Protein AF-A0A967D8P3-F1 (afdb_monomer_lite)

pLDDT: mean 94.07, std 5.12, range [64.62, 97.75]

Structure (mmCIF, N/CA/C/O backbone):
data_AF-A0A967D8P3-F1
#
_entry.id   AF-A0A967D8P3-F1
#
loop_
_atom_site.group_PDB
_atom_site.id
_atom_site.type_symbol
_atom_site.label_atom_id
_atom_site.label_alt_id
_atom_site.label_comp_id
_atom_site.label_asym_id
_atom_site.label_entity_id
_atom_site.label_seq_id
_atom_site.pdbx_PDB_ins_code
_atom_site.Cartn_x
_atom_site.Cartn_y
_atom_site.Cartn_z
_atom_site.occupancy
_atom_site.B_iso_or_equiv
_atom_site.auth_seq_id
_atom_site.auth_comp_id
_atom_site.auth_asym_id
_atom_site.auth_atom_id
_atom_site.pdbx_PDB_model_num
ATOM 1 N N . MET A 1 1 ? -14.329 -5.866 13.553 1.00 64.62 1 MET A N 1
ATOM 2 C CA . MET A 1 1 ? -14.518 -4.440 13.937 1.00 64.62 1 MET A CA 1
ATOM 3 C C . MET A 1 1 ? -15.110 -3.722 12.731 1.00 64.62 1 MET A C 1
ATOM 5 O O . MET A 1 1 ? -15.382 -4.394 11.745 1.00 64.62 1 MET A O 1
ATOM 9 N N . ALA A 1 2 ? -15.379 -2.416 12.785 1.00 91.50 2 ALA A N 1
ATOM 10 C CA . ALA A 1 2 ? -15.671 -1.687 11.551 1.00 91.50 2 ALA A CA 1
ATOM 11 C C . ALA A 1 2 ? -14.407 -1.647 10.673 1.00 91.50 2 ALA A C 1
ATOM 13 O O . ALA A 1 2 ? -13.299 -1.612 11.210 1.00 91.50 2 ALA A O 1
ATOM 14 N N . ILE A 1 3 ? -14.580 -1.694 9.351 1.00 95.75 3 ILE A N 1
ATOM 15 C CA . ILE A 1 3 ? -13.492 -1.417 8.410 1.00 95.75 3 ILE A CA 1
ATOM 16 C C . ILE A 1 3 ? -13.348 0.100 8.327 1.00 95.75 3 ILE A C 1
ATOM 18 O O . ILE A 1 3 ? -14.325 0.798 8.050 1.00 95.75 3 ILE A O 1
ATOM 22 N N . GLU A 1 4 ? -12.139 0.588 8.565 1.00 96.44 4 GLU A N 1
ATOM 23 C CA . GLU A 1 4 ? -11.762 1.983 8.377 1.00 96.44 4 GLU A CA 1
ATOM 24 C C . GLU A 1 4 ? -11.085 2.115 7.015 1.00 96.44 4 GLU A C 1
ATOM 26 O O . GLU A 1 4 ? -10.243 1.295 6.649 1.00 96.44 4 GLU A O 1
ATOM 31 N N . VAL A 1 5 ? -11.491 3.117 6.237 1.00 96.75 5 VAL A N 1
ATOM 32 C CA . VAL A 1 5 ? -10.941 3.370 4.903 1.00 96.75 5 VAL A CA 1
ATOM 33 C C . VAL A 1 5 ? -10.417 4.793 4.871 1.00 96.75 5 VAL A C 1
ATOM 35 O O . VAL A 1 5 ? -11.172 5.734 5.109 1.00 96.75 5 VAL A O 1
ATOM 38 N N . ASP A 1 6 ? -9.134 4.931 4.563 1.00 95.94 6 ASP A N 1
ATOM 39 C CA . ASP A 1 6 ? -8.448 6.212 4.434 1.00 95.94 6 ASP A CA 1
ATOM 40 C C . ASP A 1 6 ? -7.817 6.323 3.046 1.00 95.94 6 ASP A C 1
ATOM 42 O O . ASP A 1 6 ? -7.392 5.323 2.469 1.00 95.94 6 ASP A O 1
ATOM 46 N N . THR A 1 7 ? -7.784 7.529 2.484 1.00 96.56 7 THR A N 1
ATOM 47 C CA . THR A 1 7 ? -7.103 7.800 1.212 1.00 96.56 7 THR A CA 1
ATOM 48 C C . THR A 1 7 ? -6.126 8.935 1.409 1.00 96.56 7 THR A C 1
ATOM 50 O O . THR A 1 7 ? -6.506 10.019 1.850 1.00 96.56 7 THR A O 1
ATOM 53 N N . LYS A 1 8 ? -4.874 8.686 1.038 1.00 96.00 8 LYS A N 1
ATOM 54 C CA . LYS A 1 8 ? -3.778 9.635 1.197 1.00 96.00 8 LYS A CA 1
ATOM 55 C C . LYS A 1 8 ? -2.946 9.733 -0.069 1.00 96.00 8 LYS A C 1
ATOM 57 O O . LYS A 1 8 ? -2.993 8.858 -0.932 1.00 96.00 8 LYS A O 1
ATOM 62 N N . ASP A 1 9 ? -2.190 10.816 -0.158 1.00 97.19 9 ASP A N 1
ATOM 63 C CA . ASP A 1 9 ? -1.178 10.987 -1.192 1.00 97.19 9 ASP A CA 1
ATOM 64 C C . ASP A 1 9 ? -0.099 9.903 -1.054 1.00 97.19 9 ASP A C 1
ATOM 66 O O . ASP A 1 9 ? 0.300 9.565 0.063 1.00 97.19 9 ASP A O 1
ATOM 70 N N . CYS A 1 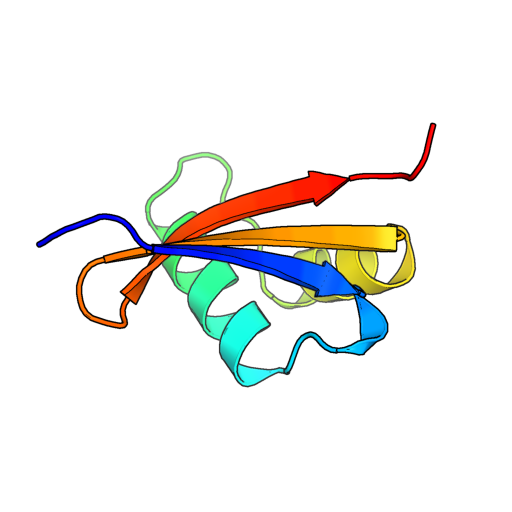10 ? 0.372 9.343 -2.170 1.00 96.62 10 CYS A N 1
ATOM 71 C CA . CYS A 1 10 ? 1.388 8.292 -2.138 1.00 96.62 10 CYS A CA 1
ATOM 72 C C . CYS A 1 10 ? 2.700 8.771 -1.508 1.00 96.62 10 CYS A C 1
ATOM 74 O O . CYS A 1 10 ? 3.393 7.974 -0.881 1.00 96.62 10 CYS A O 1
ATOM 76 N N . THR A 1 11 ? 3.010 10.070 -1.582 1.00 95.00 11 THR A N 1
ATOM 77 C CA . THR A 1 11 ? 4.188 10.648 -0.917 1.00 95.00 11 THR A CA 1
ATOM 78 C C . THR A 1 11 ? 4.078 10.648 0.610 1.00 95.00 11 THR A C 1
ATOM 80 O O . THR A 1 11 ? 5.085 10.814 1.296 1.00 95.00 11 THR A O 1
ATOM 83 N N . ALA A 1 12 ? 2.874 10.440 1.154 1.00 96.62 12 ALA A N 1
ATOM 84 C CA . ALA A 1 12 ? 2.623 10.316 2.586 1.00 96.62 12 ALA A CA 1
ATOM 85 C C . ALA A 1 12 ? 2.687 8.866 3.100 1.00 96.62 12 ALA A C 1
ATOM 87 O O . ALA A 1 12 ? 2.528 8.659 4.304 1.00 96.62 12 ALA A O 1
ATOM 88 N N . LEU A 1 13 ? 2.899 7.870 2.228 1.00 96.2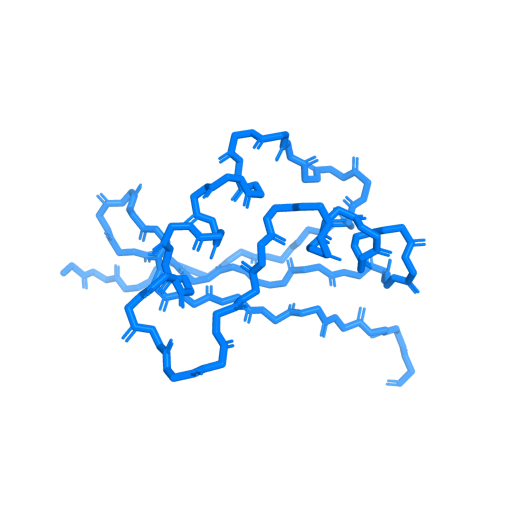5 13 LEU A N 1
ATOM 89 C CA . LEU A 1 13 ? 3.088 6.482 2.650 1.00 96.25 13 LEU A CA 1
ATOM 90 C C . LEU A 1 13 ? 4.439 6.316 3.343 1.00 96.25 13 LEU A C 1
ATOM 92 O O . LEU A 1 13 ? 5.486 6.663 2.800 1.00 96.25 13 LEU A O 1
ATOM 96 N N . SER A 1 14 ? 4.412 5.745 4.542 1.00 95.81 14 SER A N 1
ATOM 97 C CA . SER A 1 14 ? 5.627 5.401 5.275 1.00 95.81 14 SER A CA 1
ATOM 98 C C . SER A 1 14 ? 6.194 4.039 4.860 1.00 95.81 14 SER A C 1
ATOM 100 O O . SER A 1 14 ? 5.465 3.145 4.425 1.00 95.81 14 SER A O 1
ATOM 102 N N . ASP A 1 15 ? 7.494 3.836 5.091 1.00 95.50 15 ASP A N 1
ATOM 103 C CA . ASP A 1 15 ? 8.147 2.531 4.899 1.00 95.50 15 ASP A CA 1
ATOM 104 C C . ASP A 1 15 ? 7.471 1.415 5.714 1.00 95.50 15 ASP A C 1
ATOM 106 O O . ASP A 1 15 ? 7.402 0.269 5.272 1.00 95.50 15 ASP A O 1
ATOM 110 N N . ALA A 1 16 ? 6.942 1.751 6.897 1.00 95.62 16 ALA A N 1
ATOM 111 C CA . ALA A 1 16 ? 6.225 0.812 7.754 1.00 95.62 16 ALA A CA 1
ATOM 112 C C . ALA A 1 16 ? 4.895 0.365 7.128 1.00 95.62 16 ALA A C 1
ATOM 114 O O . ALA A 1 16 ? 4.587 -0.824 7.135 1.00 95.62 16 ALA A O 1
ATOM 115 N N . GLU A 1 17 ? 4.137 1.295 6.544 1.00 95.62 17 GLU A N 1
ATOM 116 C CA . GLU A 1 17 ? 2.898 0.968 5.831 1.00 95.62 17 GLU A CA 1
ATOM 117 C C . GLU A 1 17 ? 3.178 0.120 4.587 1.00 95.62 17 GLU A C 1
ATOM 119 O O . GLU A 1 17 ? 2.483 -0.863 4.346 1.00 95.62 17 GLU A O 1
ATOM 124 N N . LEU A 1 18 ? 4.223 0.446 3.819 1.00 96.56 18 LEU A N 1
ATOM 125 C CA . LEU A 1 18 ? 4.617 -0.343 2.647 1.00 96.56 18 LEU A CA 1
ATOM 126 C C . LEU A 1 18 ? 5.066 -1.762 3.026 1.00 96.56 18 LEU A C 1
ATOM 128 O O . LEU A 1 18 ? 4.765 -2.712 2.301 1.00 96.56 18 LEU A O 1
ATOM 132 N N . ALA A 1 19 ? 5.764 -1.921 4.154 1.00 96.69 19 ALA A N 1
ATOM 133 C CA . ALA A 1 19 ? 6.128 -3.233 4.680 1.00 96.69 19 ALA A CA 1
ATOM 134 C C . ALA A 1 19 ? 4.885 -4.040 5.087 1.00 96.69 19 ALA A C 1
ATOM 136 O O . ALA A 1 19 ? 4.759 -5.195 4.694 1.00 96.69 19 ALA A O 1
ATOM 137 N N . GLU A 1 20 ? 3.925 -3.424 5.781 1.00 96.12 20 GLU A N 1
ATOM 138 C CA . GLU A 1 20 ? 2.674 -4.091 6.163 1.00 96.12 20 GLU A CA 1
ATOM 139 C C . GLU A 1 20 ? 1.831 -4.498 4.938 1.00 96.12 20 GLU A C 1
ATOM 141 O O . GLU A 1 20 ? 1.248 -5.583 4.902 1.00 96.12 20 GLU A O 1
ATOM 146 N N . MET A 1 21 ? 1.799 -3.665 3.894 1.00 96.0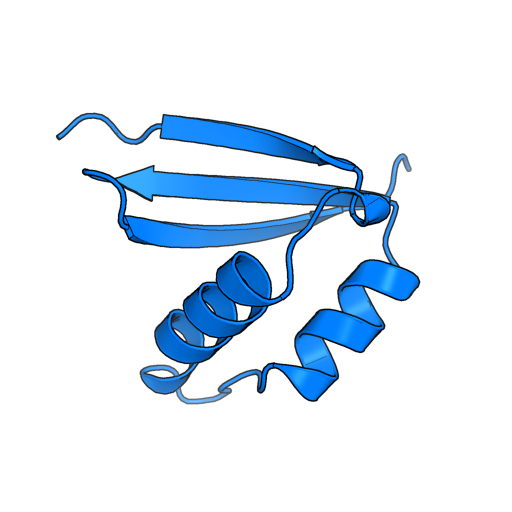6 21 MET A N 1
ATOM 147 C CA . MET A 1 21 ? 1.157 -4.001 2.617 1.00 96.06 21 MET A CA 1
ATOM 148 C C . MET A 1 21 ? 1.835 -5.188 1.920 1.00 96.06 21 MET A C 1
ATOM 150 O O . MET A 1 21 ? 1.148 -6.030 1.338 1.00 96.06 21 MET A O 1
ATOM 154 N N . ALA A 1 22 ? 3.167 -5.270 1.978 1.00 96.38 22 ALA A N 1
ATOM 155 C CA . ALA A 1 22 ? 3.921 -6.400 1.443 1.00 96.38 22 ALA A CA 1
ATOM 156 C C . ALA A 1 22 ? 3.644 -7.686 2.237 1.00 96.38 22 ALA A C 1
ATOM 158 O O . ALA A 1 22 ? 3.404 -8.731 1.633 1.00 96.38 22 ALA A O 1
ATOM 159 N N . ASP A 1 23 ? 3.590 -7.597 3.569 1.00 95.31 23 ASP A N 1
ATOM 160 C CA . ASP A 1 23 ? 3.225 -8.714 4.444 1.00 95.31 23 ASP A CA 1
ATOM 161 C C . ASP A 1 23 ? 1.813 -9.229 4.128 1.00 95.31 23 ASP A C 1
ATOM 163 O O . ASP A 1 23 ? 1.608 -10.436 4.018 1.00 95.31 23 ASP A O 1
ATOM 167 N N . LEU A 1 24 ? 0.846 -8.333 3.887 1.00 94.81 24 LEU A N 1
ATOM 168 C CA . LEU A 1 24 ? -0.494 -8.715 3.424 1.00 94.81 24 LEU A CA 1
ATOM 169 C C . LEU A 1 24 ? -0.449 -9.466 2.082 1.00 94.81 24 LEU A C 1
ATOM 171 O O . LEU A 1 24 ? -1.220 -10.401 1.861 1.00 94.81 24 LEU A O 1
ATOM 175 N N . CYS A 1 25 ? 0.436 -9.060 1.171 1.00 94.44 25 CYS A N 1
ATOM 176 C CA . CYS A 1 25 ? 0.567 -9.697 -0.135 1.00 94.44 25 CYS A CA 1
ATOM 177 C C . CYS A 1 25 ? 1.283 -11.052 -0.078 1.00 94.44 25 CYS A C 1
ATOM 179 O O . CYS A 1 25 ? 1.090 -11.854 -0.995 1.00 94.44 25 CYS A O 1
ATOM 181 N N . ALA A 1 26 ? 2.084 -11.319 0.960 1.00 93.56 26 ALA A N 1
ATOM 182 C CA . ALA A 1 26 ? 2.880 -12.540 1.098 1.00 93.56 26 ALA A CA 1
ATOM 183 C C . ALA A 1 26 ? 2.027 -13.821 1.107 1.00 93.56 26 ALA A C 1
ATOM 185 O O . ALA A 1 26 ? 2.479 -14.867 0.642 1.00 93.56 26 ALA A O 1
ATOM 186 N N . ASP A 1 27 ? 0.774 -13.724 1.558 1.00 86.62 27 ASP A N 1
ATOM 187 C CA . ASP A 1 27 ? -0.184 -14.835 1.566 1.00 86.62 27 ASP A CA 1
ATOM 188 C C . ASP A 1 27 ? -0.844 -15.087 0.191 1.00 86.62 27 ASP A C 1
ATOM 190 O O . ASP A 1 27 ? -1.616 -16.037 0.024 1.00 86.62 27 ASP A O 1
ATOM 194 N N . SER A 1 28 ? -0.566 -14.251 -0.816 1.00 86.25 28 SER A N 1
ATOM 195 C CA . SER A 1 28 ? -1.153 -14.350 -2.156 1.00 86.25 28 SER A CA 1
ATOM 196 C C . SER A 1 28 ? -0.234 -15.061 -3.157 1.00 86.25 28 SER A C 1
ATOM 198 O O . SER A 1 28 ? 0.989 -15.004 -3.077 1.00 86.25 28 SER A O 1
ATOM 200 N N . THR A 1 29 ? -0.821 -15.699 -4.176 1.00 86.12 29 THR A N 1
ATOM 201 C CA . THR A 1 29 ? -0.063 -16.376 -5.249 1.00 86.12 29 THR A CA 1
ATOM 202 C C . THR A 1 29 ? 0.808 -15.417 -6.073 1.00 86.12 29 THR A C 1
ATOM 204 O O . THR A 1 29 ? 1.780 -15.852 -6.682 1.00 86.12 29 THR A O 1
ATOM 207 N N . ASN A 1 30 ? 0.477 -14.122 -6.077 1.00 83.56 30 ASN A N 1
ATOM 208 C CA . ASN A 1 30 ? 1.210 -13.066 -6.772 1.00 83.56 30 ASN A CA 1
ATOM 209 C C . ASN A 1 30 ? 1.652 -12.002 -5.759 1.00 83.56 30 ASN A C 1
ATOM 211 O O . ASN A 1 30 ? 1.201 -10.859 -5.816 1.00 83.56 30 ASN A O 1
ATOM 215 N N . ALA A 1 31 ? 2.491 -12.406 -4.804 1.00 90.56 31 ALA A N 1
ATOM 216 C CA . ALA A 1 31 ? 2.961 -11.521 -3.751 1.00 90.56 31 ALA A CA 1
ATOM 217 C C . ALA A 1 31 ? 3.745 -10.328 -4.320 1.00 90.56 31 ALA A C 1
ATOM 219 O O . ALA A 1 31 ? 4.702 -10.491 -5.081 1.00 90.56 31 ALA A O 1
ATOM 220 N N . PHE A 1 32 ? 3.345 -9.122 -3.922 1.00 94.62 32 PHE A N 1
ATOM 221 C CA . PHE A 1 32 ? 4.088 -7.899 -4.181 1.00 94.62 32 PHE A CA 1
ATOM 222 C C . PHE A 1 32 ? 5.046 -7.626 -3.025 1.00 94.62 32 PHE A C 1
ATOM 224 O O . PHE A 1 32 ? 4.627 -7.454 -1.884 1.00 94.62 32 PHE A O 1
ATOM 231 N N . GLU A 1 33 ? 6.339 -7.563 -3.329 1.00 95.62 33 GLU A N 1
ATOM 232 C CA . GLU A 1 33 ? 7.355 -7.203 -2.342 1.00 95.62 33 GLU A CA 1
ATOM 233 C C . GLU A 1 33 ? 7.389 -5.689 -2.099 1.00 95.62 33 GLU A C 1
ATOM 235 O O . GLU A 1 33 ? 7.064 -4.889 -2.984 1.00 95.62 33 GLU A O 1
ATOM 240 N N . VAL A 1 34 ? 7.883 -5.283 -0.925 1.00 96.38 34 VAL A N 1
ATOM 241 C CA . VAL A 1 34 ? 7.992 -3.870 -0.516 1.00 96.38 34 VAL A CA 1
ATOM 242 C C . VAL A 1 34 ? 8.714 -3.002 -1.554 1.00 96.38 34 VAL A C 1
ATOM 244 O O . VAL A 1 34 ? 8.300 -1.878 -1.822 1.00 96.38 34 VAL A O 1
ATOM 247 N N . GLY A 1 35 ? 9.744 -3.538 -2.222 1.00 96.06 35 GLY A N 1
ATOM 248 C CA . GLY A 1 35 ? 10.479 -2.815 -3.262 1.00 96.06 35 GLY A CA 1
ATOM 249 C C . GLY A 1 35 ? 9.653 -2.553 -4.526 1.00 96.06 35 GLY A C 1
ATOM 250 O O . GLY A 1 35 ? 9.868 -1.550 -5.206 1.00 96.06 35 GLY A O 1
ATOM 251 N N . MET A 1 36 ? 8.694 -3.424 -4.850 1.00 95.75 36 MET A N 1
ATOM 252 C CA . MET A 1 36 ? 7.751 -3.185 -5.941 1.00 95.75 36 MET A CA 1
ATOM 253 C C . MET A 1 36 ? 6.695 -2.159 -5.531 1.00 95.75 36 MET A C 1
ATOM 255 O O . MET A 1 36 ? 6.423 -1.245 -6.305 1.00 95.75 36 MET A O 1
ATOM 259 N N . LEU A 1 37 ? 6.148 -2.280 -4.319 1.00 96.56 37 LEU A N 1
ATOM 260 C CA . LEU A 1 37 ? 5.153 -1.346 -3.786 1.00 96.56 37 LEU A CA 1
ATOM 261 C C . LEU A 1 37 ? 5.712 0.076 -3.649 1.00 96.56 37 LEU A C 1
ATOM 263 O O . LEU A 1 37 ? 5.042 1.023 -4.041 1.00 96.56 37 LEU A O 1
ATOM 267 N N . SER A 1 38 ? 6.960 0.223 -3.199 1.00 96.50 38 SER A N 1
ATOM 268 C CA . SER A 1 38 ? 7.661 1.512 -3.132 1.00 96.50 38 SER A CA 1
ATOM 269 C C . SER A 1 38 ? 7.747 2.184 -4.509 1.00 96.50 38 SER A C 1
ATOM 271 O O . SER A 1 38 ? 7.362 3.339 -4.650 1.00 96.50 38 SER A O 1
ATOM 273 N N . LYS A 1 39 ? 8.106 1.435 -5.561 1.00 96.81 39 LYS A N 1
ATOM 274 C CA . LYS A 1 39 ? 8.092 1.959 -6.939 1.00 96.81 39 LYS A CA 1
ATOM 275 C C . LYS A 1 39 ? 6.694 2.344 -7.420 1.00 96.81 39 LYS A C 1
ATOM 277 O O . LYS A 1 39 ? 6.559 3.259 -8.224 1.00 96.81 39 LYS A O 1
ATOM 282 N N . GLN A 1 40 ? 5.652 1.630 -6.984 1.00 96.19 40 GLN A N 1
ATOM 283 C CA . GLN A 1 40 ? 4.278 2.023 -7.303 1.00 96.19 40 GLN A CA 1
ATOM 284 C C . GLN A 1 40 ? 3.885 3.303 -6.555 1.00 96.19 40 GLN A C 1
ATOM 286 O O . GLN A 1 40 ? 3.297 4.186 -7.165 1.00 96.19 40 GLN A O 1
ATOM 291 N N . ALA A 1 41 ? 4.281 3.479 -5.296 1.00 95.81 41 ALA A N 1
ATOM 292 C CA . ALA A 1 41 ? 4.051 4.735 -4.582 1.00 95.81 41 ALA A CA 1
ATOM 293 C C . ALA A 1 41 ? 4.709 5.946 -5.281 1.00 95.81 41 ALA A C 1
ATOM 295 O O . ALA A 1 41 ? 4.174 7.045 -5.225 1.00 95.81 41 ALA A O 1
ATOM 296 N N . GLU A 1 42 ? 5.822 5.753 -5.997 1.00 95.06 42 GLU A N 1
ATOM 297 C CA . GLU A 1 42 ? 6.444 6.805 -6.821 1.00 95.06 42 GLU A CA 1
ATOM 298 C C . GLU A 1 42 ? 5.729 7.052 -8.163 1.00 95.06 42 GLU A C 1
ATOM 300 O O . GLU A 1 42 ? 5.862 8.126 -8.749 1.00 95.06 42 GLU A O 1
ATOM 305 N N . ALA A 1 43 ? 5.007 6.056 -8.685 1.00 94.94 43 ALA A N 1
ATOM 306 C CA . ALA A 1 43 ? 4.365 6.107 -10.000 1.00 94.94 43 ALA A CA 1
ATOM 307 C C . ALA A 1 43 ? 2.884 6.527 -9.954 1.00 94.94 43 ALA A C 1
ATOM 309 O O . ALA A 1 43 ? 2.340 6.958 -10.972 1.00 94.94 43 ALA A O 1
ATOM 310 N N . TRP A 1 44 ? 2.231 6.382 -8.801 1.00 95.56 44 TRP A N 1
ATOM 311 C CA . TRP A 1 44 ? 0.809 6.659 -8.592 1.00 95.56 44 TRP A CA 1
ATOM 312 C C . TRP A 1 44 ? 0.603 7.904 -7.716 1.00 95.56 44 TRP A C 1
ATOM 314 O O . TRP A 1 44 ? 1.540 8.405 -7.101 1.00 95.56 44 TRP A O 1
ATOM 324 N N . VAL A 1 45 ? -0.625 8.439 -7.681 1.00 96.88 45 VAL A N 1
ATOM 325 C CA . VAL A 1 45 ? -0.916 9.705 -6.979 1.00 96.88 45 VAL A CA 1
ATOM 326 C C . VAL A 1 45 ? -1.481 9.454 -5.588 1.00 96.88 45 VAL A C 1
ATOM 328 O O . VAL A 1 45 ? -0.995 10.001 -4.604 1.00 96.88 45 VAL A O 1
ATOM 331 N N . LEU A 1 46 ? -2.491 8.595 -5.486 1.00 97.31 46 LEU A N 1
ATOM 332 C CA . LEU A 1 46 ? -3.193 8.313 -4.240 1.00 97.31 46 LEU A CA 1
ATOM 333 C C . LEU A 1 46 ? -3.110 6.828 -3.891 1.00 97.31 46 LEU A C 1
ATOM 335 O O . LEU A 1 46 ? -3.023 5.966 -4.767 1.00 97.31 46 LEU A O 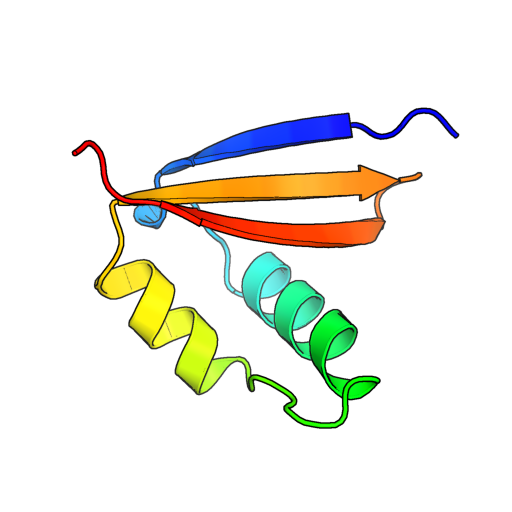1
ATOM 339 N N . CYS A 1 47 ? -3.181 6.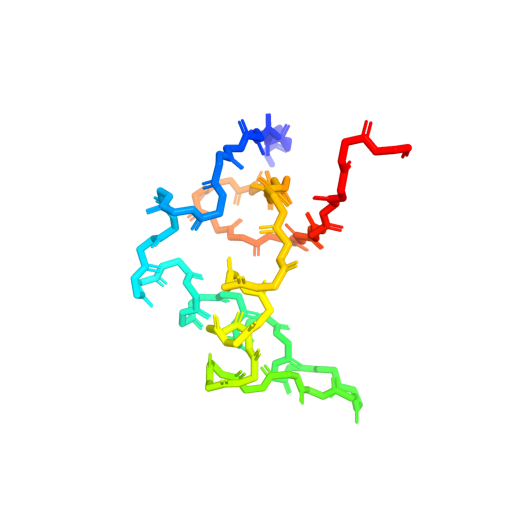540 -2.597 1.00 97.75 47 CYS A N 1
ATOM 340 C CA . CYS A 1 47 ? -3.341 5.197 -2.072 1.00 97.75 47 CYS A CA 1
ATOM 341 C C . CYS A 1 47 ? -4.510 5.176 -1.088 1.00 97.75 47 CYS A C 1
ATOM 343 O O . CYS A 1 47 ? -4.522 5.908 -0.093 1.00 97.75 47 CYS A O 1
ATOM 345 N N . THR A 1 48 ? -5.501 4.337 -1.379 1.00 97.44 48 THR A N 1
ATOM 346 C CA . THR A 1 48 ? -6.591 4.024 -0.458 1.00 97.44 48 THR A CA 1
ATOM 347 C C . THR A 1 48 ? -6.223 2.779 0.330 1.00 97.44 48 THR A C 1
ATOM 349 O O . THR A 1 48 ? -5.919 1.748 -0.265 1.00 97.44 48 THR A O 1
ATOM 352 N N . VAL A 1 49 ? -6.291 2.852 1.656 1.00 97.19 49 VAL A N 1
ATOM 353 C CA . VAL A 1 49 ? -5.974 1.750 2.567 1.00 97.19 49 VAL A CA 1
ATOM 354 C C . VAL A 1 49 ? -7.210 1.412 3.388 1.00 97.19 49 VAL A C 1
ATOM 356 O O . VAL A 1 49 ? -7.817 2.286 4.005 1.00 97.19 49 VAL A O 1
ATOM 359 N N . ALA A 1 50 ? -7.576 0.134 3.396 1.00 97.19 50 ALA A N 1
ATOM 360 C CA . ALA A 1 50 ? -8.610 -0.413 4.258 1.00 97.19 50 ALA A CA 1
ATOM 361 C C . ALA A 1 50 ? -7.951 -1.157 5.422 1.00 97.19 50 ALA A C 1
ATOM 363 O O . ALA A 1 50 ? -7.149 -2.071 5.205 1.00 97.19 50 ALA A O 1
ATOM 364 N N . SER A 1 51 ? -8.310 -0.804 6.652 1.00 95.12 51 SER A N 1
ATOM 365 C CA . SER A 1 51 ? -7.805 -1.443 7.864 1.00 95.12 51 SER A CA 1
ATOM 366 C C . SER A 1 51 ? -8.942 -1.921 8.766 1.00 95.12 51 SER A C 1
ATOM 368 O O . SER A 1 51 ? -10.059 -1.406 8.751 1.00 95.12 51 SER A O 1
ATOM 370 N N . GLU A 1 52 ? -8.678 -2.967 9.544 1.00 96.25 52 GLU A N 1
ATOM 371 C CA . GLU A 1 52 ? -9.600 -3.473 10.557 1.00 96.25 52 GLU A CA 1
ATOM 372 C C . GLU A 1 52 ? -8.824 -3.720 11.851 1.00 96.25 52 GLU A C 1
ATOM 374 O O . GLU A 1 52 ? -7.941 -4.577 11.900 1.00 96.25 52 GLU A O 1
ATOM 379 N N . GLY A 1 53 ? -9.155 -2.981 12.914 1.00 92.62 53 GLY A N 1
ATOM 380 C CA . GLY A 1 53 ? -8.483 -3.128 14.208 1.00 92.62 53 GLY A CA 1
ATOM 381 C C . GLY A 1 53 ? -6.988 -2.802 14.152 1.00 92.62 53 GLY A C 1
ATOM 382 O O . GLY A 1 53 ? -6.192 -3.474 14.805 1.00 92.62 53 GLY A O 1
ATOM 383 N N . GLY A 1 54 ? -6.614 -1.807 13.339 1.00 88.94 54 GLY A N 1
ATOM 384 C CA . GLY A 1 54 ? -5.230 -1.362 13.172 1.00 88.94 54 GLY A CA 1
ATOM 385 C C . GLY A 1 54 ? -4.360 -2.253 12.282 1.00 88.94 54 GLY A C 1
ATOM 386 O O . GLY A 1 54 ? -3.157 -2.039 12.254 1.00 88.94 54 GLY A O 1
ATOM 387 N N . LYS A 1 55 ? -4.938 -3.239 11.581 1.00 92.81 55 LYS A N 1
ATOM 388 C CA . LYS A 1 55 ? -4.233 -4.061 10.585 1.00 92.81 55 LYS A CA 1
ATOM 389 C C . LYS A 1 55 ? -4.733 -3.777 9.182 1.00 92.81 55 LYS A C 1
ATOM 391 O O . LYS A 1 55 ? -5.950 -3.753 8.973 1.00 92.81 55 LYS A O 1
ATOM 396 N N . VAL A 1 56 ? -3.827 -3.645 8.222 1.00 95.25 56 VAL A N 1
ATOM 397 C CA . VAL A 1 56 ? -4.166 -3.491 6.805 1.00 95.25 56 VAL A CA 1
ATOM 398 C C . VAL A 1 56 ? -4.840 -4.767 6.292 1.00 95.25 56 VAL A C 1
ATOM 400 O O . VAL A 1 56 ? -4.390 -5.890 6.517 1.00 95.25 56 VAL A O 1
ATOM 403 N 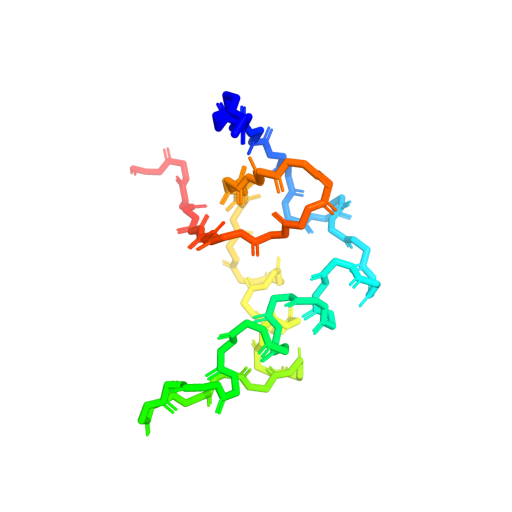N . ARG A 1 57 ? -5.980 -4.589 5.623 1.00 95.31 57 ARG A N 1
ATOM 404 C CA . ARG A 1 57 ? -6.783 -5.658 5.005 1.00 95.31 57 ARG A CA 1
ATOM 405 C C . ARG A 1 57 ? -6.820 -5.563 3.487 1.00 95.31 57 ARG A C 1
ATOM 407 O O . ARG A 1 57 ? -7.157 -6.540 2.826 1.00 95.31 57 ARG A O 1
ATOM 414 N N . GLY A 1 58 ? -6.495 -4.398 2.945 1.00 95.56 58 GLY A N 1
ATOM 415 C CA . GLY A 1 58 ? -6.423 -4.160 1.516 1.00 95.56 58 GLY A CA 1
ATOM 416 C C . GLY A 1 58 ? -5.934 -2.752 1.230 1.00 95.56 58 GLY A C 1
ATOM 417 O O . GLY A 1 58 ? -6.021 -1.865 2.079 1.00 95.56 58 GLY A O 1
ATOM 418 N N . PHE A 1 59 ? -5.430 -2.557 0.022 1.00 96.88 59 PHE A N 1
ATOM 419 C CA . PHE A 1 59 ? -5.019 -1.255 -0.470 1.00 96.88 59 PHE A CA 1
ATOM 420 C C . PHE A 1 59 ? -5.224 -1.178 -1.983 1.00 96.88 59 PHE A C 1
ATOM 422 O O . PHE A 1 59 ? -5.300 -2.203 -2.664 1.00 96.88 59 PHE A O 1
ATOM 429 N N . SER A 1 60 ? -5.323 0.039 -2.504 1.00 96.50 60 SER A N 1
ATOM 430 C CA . SER A 1 60 ? -5.374 0.308 -3.937 1.00 96.50 60 SER A CA 1
ATOM 431 C C . SER A 1 60 ? -4.629 1.594 -4.237 1.00 96.50 60 SER A C 1
ATOM 433 O O . SER A 1 60 ? -4.938 2.635 -3.660 1.00 96.50 60 SER A O 1
ATOM 435 N N . PHE A 1 61 ? -3.700 1.527 -5.184 1.00 96.50 61 PHE A N 1
ATOM 436 C CA . PHE A 1 61 ? -3.144 2.718 -5.811 1.00 96.50 61 PHE A CA 1
ATOM 437 C C . PHE A 1 61 ? -4.129 3.250 -6.855 1.00 96.50 61 PHE A C 1
ATOM 439 O O . PHE A 1 61 ? -4.794 2.468 -7.541 1.00 96.50 61 PHE A O 1
ATOM 446 N N . CYS A 1 62 ? -4.248 4.568 -6.961 1.00 93.81 62 CYS A N 1
ATOM 447 C CA . CYS A 1 62 ? -5.092 5.224 -7.951 1.00 93.81 62 CYS A CA 1
ATOM 448 C C . CYS A 1 62 ? -4.458 6.521 -8.471 1.00 93.81 62 CYS A C 1
ATOM 450 O O . CYS A 1 62 ? -3.670 7.194 -7.798 1.00 93.81 62 CYS A O 1
ATOM 452 N N . THR A 1 63 ? -4.748 6.823 -9.735 1.00 91.69 63 THR A N 1
ATOM 453 C CA . THR A 1 63 ? -4.457 8.116 -10.357 1.00 91.69 63 THR A CA 1
ATOM 454 C C . THR A 1 63 ? -5.657 9.047 -10.157 1.00 91.69 63 THR A C 1
ATOM 456 O O . THR A 1 63 ? -6.692 8.638 -9.634 1.00 91.69 63 THR A O 1
ATOM 459 N N . LEU A 1 64 ? -5.515 10.317 -10.541 1.00 87.81 64 LEU A N 1
ATOM 460 C CA . LEU A 1 64 ? -6.597 11.310 -10.474 1.00 87.81 64 LEU A CA 1
ATOM 461 C C . LEU A 1 64 ? -7.470 11.353 -11.744 1.00 87.81 64 LEU A C 1
ATOM 463 O O . LEU A 1 64 ? -8.279 12.270 -11.883 1.00 87.81 64 LEU A O 1
ATOM 467 N N . GLU A 1 65 ? -7.265 10.418 -12.674 1.00 79.25 65 GLU A N 1
ATOM 468 C CA . GLU A 1 65 ? -7.948 10.359 -13.976 1.00 79.25 65 GLU A CA 1
ATOM 469 C C . GLU A 1 65 ? -9.176 9.443 -13.962 1.00 79.25 65 GLU A C 1
ATOM 471 O O . GLU A 1 65 ? -9.144 8.408 -13.257 1.00 79.25 65 GLU A O 1
#

Foldseek 3Di:
DDKDKDKDFLVPDDLVNLCLQQVLQVPDPDGDHSVNVNVLSVVATMKMFIDDPPHTPDMDGHHPD

Secondary structure (DSSP, 8-state):
-PEEEEEEEGGG--HHHHHHHHHHHHTSTTPPPHHHHHHHHHH-SEEEEEEETTEEEEEEEE---

Radius of gyration: 11.37 Å; chains: 1; bounding box: 26×28×28 Å

Sequence (65 aa):
MAIEVDTKDCTALSDAELAEMADLCADSTNAFEVGMLSKQAEAWVLCTVASEGGKVRGFSFCTLE